Protein AF-A0A821SY04-F1 (afdb_monomer)

pLDDT: mean 95.06, std 3.64, range [73.69, 98.0]

Radius of gyration: 13.73 Å; Cα contacts (8 Å, |Δi|>4): 97; chains: 1; bounding box: 32×26×36 Å

Mean predicted aligned error: 2.67 Å

Nearest PDB structures (foldseek):
  3thc-assembly1_D  TM=8.894E-01  e=7.065E-05  Homo sapiens
  3wf0-assembly1_D  TM=8.906E-01  e=8.593E-05  Homo sapiens
  3wf2-assembly1_A  TM=8.821E-01  e=7.541E-05  Homo sapiens
  3wf4-assembly2_B  TM=8.815E-01  e=1.116E-04  Homo sapiens
  3wf4-assembly1_D  TM=8.828E-01  e=1.357E-04  Homo sapiens

Sequence (95 aa):
LRIGPYISGEWTYGGLPVWLNQIPNISFRSNNDAWKRLMRQFILNIIDYVTPYLAKNGGPIIVAQIENEYSGNDHAYVDWCGSLVNNELSSTEIP

Solvent-accessible surface area (backbone atoms only — not comparable to full-atom values): 5688 Å² total; per-residue (Å²): 86,78,73,20,69,44,56,49,79,96,39,74,73,21,64,45,68,76,71,58,77,75,44,85,92,54,38,78,100,40,77,25,70,68,34,49,55,51,49,49,53,52,52,53,54,50,49,64,72,46,47,70,37,26,40,93,61,75,30,86,42,66,43,58,36,74,53,57,88,83,82,73,90,50,61,68,29,56,51,47,56,54,46,47,44,64,72,75,41,51,88,68,75,56,87

InterPro domains:
  IPR001944 Glycoside hydrolase, family 35 [PR00742] (1-20)
  IPR001944 Glycoside hydrolase, family 35 [PR00742] (56-71)
  IPR001944 Glycoside hydrolase, family 35 [PTHR23421] (2-87)
  IPR017853 Glycoside hydrolase superfamily [SSF51445] (1-81)
  IPR019801 Glycoside hydrolase, family 35, conserved site [PS01182] (58-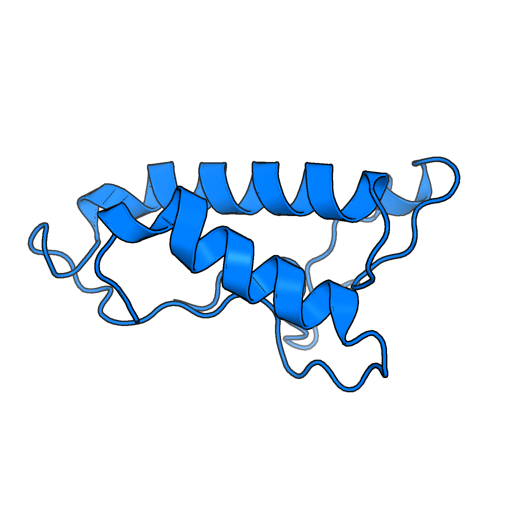70)
  IPR031330 Glycoside hydrolase 35, catalytic domain [PF01301] (1-89)

Structure (mmCIF, N/CA/C/O backbone):
data_AF-A0A821SY04-F1
#
_entry.id   AF-A0A821SY04-F1
#
loop_
_atom_site.group_PDB
_atom_site.id
_atom_site.type_symbol
_atom_site.label_atom_id
_atom_site.label_alt_id
_atom_site.label_comp_id
_atom_site.label_asym_id
_atom_site.label_entity_id
_atom_site.label_seq_id
_atom_site.pdbx_PDB_ins_code
_atom_site.Cartn_x
_atom_site.Cartn_y
_atom_site.Cartn_z
_atom_site.occupancy
_atom_site.B_iso_or_equiv
_atom_site.auth_seq_id
_atom_site.auth_comp_id
_atom_site.auth_asym_id
_atom_site.auth_atom_id
_atom_site.pdbx_PDB_model_num
ATOM 1 N N . LEU A 1 1 ? -0.578 -3.033 12.655 1.00 95.56 1 LEU A N 1
ATOM 2 C CA . LEU A 1 1 ? -0.556 -3.839 11.409 1.00 95.56 1 LEU A CA 1
ATOM 3 C C . LEU A 1 1 ? 0.596 -3.348 10.530 1.00 95.56 1 LEU A C 1
ATOM 5 O O . LEU A 1 1 ? 0.767 -2.146 10.435 1.00 95.56 1 LEU A O 1
ATOM 9 N N . ARG A 1 2 ?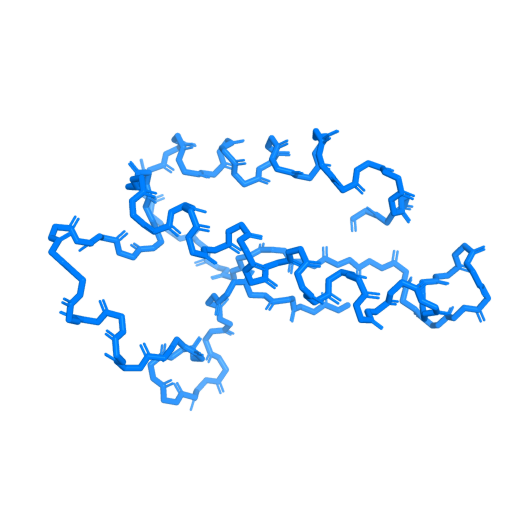 1.397 -4.216 9.902 1.00 96.38 2 ARG A N 1
ATOM 10 C CA . ARG A 1 2 ? 2.353 -3.797 8.855 1.00 96.38 2 ARG A CA 1
ATOM 11 C C . ARG A 1 2 ? 1.886 -4.397 7.536 1.00 96.38 2 ARG A C 1
ATOM 13 O O . ARG A 1 2 ? 1.920 -5.612 7.389 1.00 96.38 2 ARG A O 1
ATOM 20 N N . ILE A 1 3 ? 1.362 -3.559 6.644 1.00 94.94 3 ILE A N 1
ATOM 21 C CA . ILE A 1 3 ? 0.684 -4.003 5.417 1.00 94.94 3 ILE A CA 1
ATOM 22 C C . ILE A 1 3 ? 1.707 -4.372 4.337 1.00 94.94 3 ILE A C 1
ATOM 24 O O . ILE A 1 3 ? 1.486 -5.311 3.579 1.00 94.94 3 ILE A O 1
ATOM 28 N N . GLY A 1 4 ? 2.829 -3.652 4.271 1.00 93.75 4 GLY A N 1
ATOM 29 C CA . GLY A 1 4 ? 3.797 -3.764 3.181 1.00 93.75 4 GLY A CA 1
ATOM 30 C C . GLY A 1 4 ? 3.550 -2.714 2.084 1.00 93.75 4 GLY A C 1
ATOM 31 O O . GLY A 1 4 ? 3.181 -1.585 2.414 1.00 93.75 4 GLY A O 1
ATOM 32 N N . PRO A 1 5 ? 3.788 -3.019 0.791 1.00 93.31 5 PRO A N 1
ATOM 33 C CA . PRO A 1 5 ? 3.922 -4.361 0.208 1.00 93.31 5 PRO A CA 1
ATOM 34 C C . PRO A 1 5 ? 5.293 -5.013 0.424 1.00 93.31 5 PRO A C 1
ATOM 36 O O . PRO A 1 5 ? 5.383 -6.234 0.416 1.00 93.31 5 PRO A O 1
ATOM 39 N N . TYR A 1 6 ? 6.347 -4.226 0.651 1.00 97.00 6 TYR A N 1
ATOM 40 C CA . TYR A 1 6 ? 7.635 -4.745 1.112 1.00 97.00 6 TYR A CA 1
ATOM 41 C C . TYR A 1 6 ? 7.652 -4.775 2.640 1.00 97.00 6 TYR A C 1
ATOM 43 O O . TYR A 1 6 ? 7.349 -3.762 3.269 1.00 97.00 6 TYR A O 1
ATOM 51 N N . ILE A 1 7 ? 8.015 -5.915 3.227 1.00 97.00 7 ILE A N 1
ATOM 52 C CA . ILE A 1 7 ? 8.029 -6.110 4.687 1.00 97.00 7 ILE A CA 1
ATOM 53 C C . ILE A 1 7 ? 9.391 -6.541 5.236 1.00 97.00 7 ILE A C 1
ATOM 55 O O . ILE A 1 7 ? 9.532 -6.670 6.448 1.00 97.00 7 ILE A O 1
ATOM 59 N N . SER A 1 8 ? 10.382 -6.776 4.368 1.00 95.19 8 SER A N 1
ATOM 60 C CA . SER A 1 8 ? 11.598 -7.513 4.732 1.00 95.19 8 SER A CA 1
ATOM 61 C C . SER A 1 8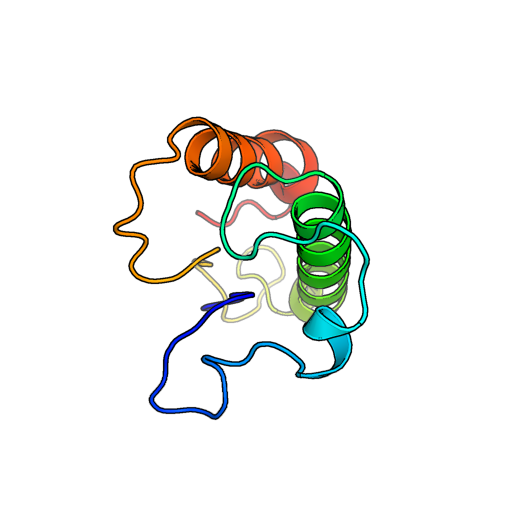 ? 11.238 -8.875 5.354 1.00 95.19 8 SER A C 1
ATOM 63 O O . SER A 1 8 ? 10.766 -9.764 4.641 1.00 95.19 8 SER A O 1
ATOM 65 N N . GLY A 1 9 ? 11.406 -9.015 6.674 1.00 92.31 9 GLY A N 1
ATOM 66 C CA . GLY A 1 9 ? 10.958 -10.150 7.478 1.00 92.31 9 GLY A CA 1
ATOM 67 C C . GLY A 1 9 ? 11.741 -11.432 7.234 1.00 92.31 9 GLY A C 1
ATOM 68 O O . GLY A 1 9 ? 11.193 -12.510 7.450 1.00 92.31 9 GLY A O 1
ATOM 69 N N . GLU A 1 10 ? 12.959 -11.315 6.685 1.00 95.88 10 GLU A N 1
ATOM 70 C CA . GLU A 1 10 ? 13.807 -12.449 6.290 1.00 95.88 10 GLU A CA 1
ATOM 71 C C . GLU A 1 10 ? 13.041 -13.455 5.409 1.00 95.88 10 GLU A C 1
ATOM 73 O O . GLU A 1 10 ? 13.332 -14.651 5.365 1.00 95.88 10 GLU A O 1
ATOM 78 N N . TRP A 1 11 ? 12.038 -12.945 4.689 1.00 96.56 11 TRP A N 1
ATOM 79 C CA . TRP A 1 11 ? 11.154 -13.715 3.839 1.00 96.56 11 TRP A CA 1
ATOM 80 C C . TRP A 1 11 ? 11.586 -13.590 2.386 1.00 96.56 11 TRP A C 1
ATOM 82 O O . TRP A 1 11 ? 12.175 -12.588 1.965 1.00 96.56 11 TRP A O 1
ATOM 92 N N . THR A 1 12 ? 11.263 -14.607 1.588 1.00 95.50 12 THR A N 1
ATOM 93 C CA . THR A 1 12 ? 11.586 -14.624 0.164 1.00 95.50 12 THR A CA 1
ATOM 94 C C . THR A 1 12 ? 11.127 -13.330 -0.502 1.00 95.50 12 THR A C 1
ATOM 96 O O . THR A 1 12 ? 9.956 -12.954 -0.442 1.00 95.50 12 THR A O 1
ATOM 99 N N . TYR A 1 13 ? 12.089 -12.643 -1.119 1.00 95.25 13 TYR A N 1
ATOM 100 C CA . TYR A 1 13 ? 11.878 -11.399 -1.852 1.00 95.25 13 TYR A CA 1
ATOM 101 C C . TYR A 1 13 ? 11.218 -10.270 -1.032 1.00 95.25 13 TYR A C 1
ATOM 103 O O . TYR A 1 13 ? 10.534 -9.407 -1.578 1.00 95.25 13 TYR A O 1
ATOM 111 N N . GLY A 1 14 ? 11.403 -10.277 0.295 1.00 96.38 14 GLY A N 1
ATOM 112 C CA . GLY A 1 14 ? 10.840 -9.271 1.199 1.00 96.38 14 GLY A CA 1
ATOM 113 C C . GLY A 1 14 ? 9.309 -9.251 1.228 1.00 96.38 14 GLY A C 1
ATOM 114 O O . GLY A 1 14 ? 8.723 -8.199 1.487 1.00 96.38 14 GLY A O 1
ATOM 115 N N . GLY A 1 15 ? 8.674 -10.381 0.892 1.00 96.56 15 GLY A N 1
ATOM 116 C CA . GLY A 1 15 ? 7.219 -10.523 0.764 1.00 96.56 15 GLY A CA 1
ATOM 117 C C . GLY A 1 15 ? 6.668 -10.222 -0.632 1.00 96.56 15 GLY A C 1
ATOM 118 O O . GLY A 1 15 ? 5.495 -10.485 -0.893 1.00 96.56 15 GLY A O 1
ATOM 119 N N . LEU A 1 16 ? 7.492 -9.710 -1.550 1.00 97.19 16 LEU A N 1
ATOM 120 C CA . LEU A 1 16 ? 7.033 -9.360 -2.888 1.00 97.19 16 LEU A CA 1
ATOM 121 C C . LEU A 1 16 ? 6.797 -10.615 -3.748 1.00 97.19 16 LEU A C 1
ATOM 123 O O . LEU A 1 16 ? 7.614 -11.538 -3.747 1.00 97.19 16 LEU A O 1
ATOM 127 N N . PRO A 1 17 ? 5.709 -10.674 -4.533 1.00 96.44 17 PRO A N 1
ATOM 128 C CA . PRO A 1 17 ? 5.502 -11.778 -5.460 1.00 96.44 17 PRO A CA 1
ATOM 129 C C . PRO A 1 17 ? 6.521 -11.784 -6.607 1.00 96.44 17 PRO A C 1
ATOM 131 O O . PRO A 1 17 ? 6.709 -10.783 -7.296 1.00 96.44 17 PRO A O 1
ATOM 134 N N . VAL A 1 18 ? 7.124 -12.943 -6.886 1.00 96.06 18 VAL A N 1
ATOM 135 C CA . VAL A 1 18 ? 8.167 -13.090 -7.925 1.00 96.06 18 VAL A CA 1
ATOM 136 C C . VAL A 1 18 ? 7.669 -12.720 -9.330 1.00 96.06 18 VAL A C 1
ATOM 138 O O . VAL A 1 18 ? 8.449 -12.205 -10.135 1.00 96.06 18 VAL A O 1
ATOM 141 N N . TRP A 1 19 ? 6.376 -12.921 -9.620 1.00 96.75 19 TRP A N 1
ATOM 142 C CA . TRP A 1 19 ? 5.769 -12.591 -10.918 1.00 96.75 19 TRP A CA 1
ATOM 143 C C . TRP A 1 19 ? 5.838 -11.100 -11.261 1.00 96.75 19 TRP A C 1
ATOM 145 O O . TRP A 1 19 ? 5.732 -10.746 -12.432 1.00 96.75 19 TRP A O 1
ATOM 155 N N . LEU A 1 20 ? 6.081 -10.223 -10.281 1.00 97.06 20 LEU A N 1
ATOM 156 C CA . LEU A 1 20 ? 6.272 -8.798 -10.531 1.00 97.06 20 LEU A CA 1
ATOM 157 C C . LEU A 1 20 ? 7.422 -8.525 -11.511 1.00 97.06 20 LEU A C 1
ATOM 159 O O . LEU A 1 20 ? 7.327 -7.583 -12.288 1.00 97.06 20 LEU A O 1
ATOM 163 N N . ASN A 1 21 ? 8.450 -9.380 -11.556 1.00 95.31 21 ASN A N 1
ATOM 164 C CA . ASN A 1 21 ? 9.564 -9.265 -12.510 1.00 95.31 21 ASN A CA 1
ATOM 165 C C . ASN A 1 21 ? 9.143 -9.415 -13.981 1.00 95.31 21 ASN A C 1
ATOM 167 O O . ASN A 1 21 ? 9.902 -9.057 -14.875 1.00 95.31 21 ASN A O 1
ATOM 171 N N . GLN A 1 22 ? 7.951 -9.952 -14.249 1.00 97.06 22 GLN A N 1
ATOM 172 C CA . GLN A 1 22 ? 7.427 -10.110 -15.608 1.00 97.06 22 GLN A CA 1
ATOM 173 C C . GLN A 1 22 ? 6.765 -8.830 -16.134 1.00 97.06 22 GLN A C 1
ATOM 175 O O . GLN A 1 22 ? 6.335 -8.788 -17.285 1.00 97.06 22 GLN A O 1
ATOM 180 N N . ILE A 1 23 ? 6.662 -7.785 -15.307 1.00 97.25 23 ILE A N 1
ATOM 181 C CA . ILE A 1 23 ? 6.027 -6.526 -15.688 1.00 97.25 23 ILE A CA 1
ATOM 182 C C . ILE A 1 23 ? 7.049 -5.623 -16.381 1.00 97.25 23 ILE A C 1
ATOM 184 O O . ILE A 1 23 ? 8.056 -5.263 -15.769 1.00 97.25 23 ILE A O 1
ATOM 188 N N . PRO A 1 24 ? 6.796 -5.209 -17.636 1.00 95.12 24 PRO A N 1
ATOM 189 C CA . PRO A 1 24 ? 7.715 -4.344 -18.361 1.00 95.12 24 PRO A CA 1
ATOM 190 C C . PRO A 1 24 ? 7.973 -3.031 -17.619 1.00 95.12 24 PRO A C 1
ATOM 192 O O . PRO A 1 24 ? 7.037 -2.388 -17.141 1.00 95.12 24 PRO A O 1
ATOM 195 N N . ASN A 1 25 ? 9.242 -2.617 -17.578 1.00 94.25 25 ASN A N 1
ATOM 196 C CA . ASN A 1 25 ? 9.694 -1.348 -16.997 1.00 94.25 25 ASN A CA 1
ATOM 197 C C . ASN A 1 25 ? 9.311 -1.146 -15.521 1.00 94.25 25 ASN A C 1
ATOM 199 O O . ASN A 1 25 ? 9.209 -0.004 -15.068 1.00 94.25 25 ASN A O 1
ATOM 203 N N . ILE A 1 26 ? 9.067 -2.221 -14.767 1.00 97.12 26 ILE A N 1
ATOM 204 C CA . ILE A 1 26 ? 8.777 -2.096 -13.342 1.00 97.12 26 ILE A CA 1
ATOM 205 C C . ILE A 1 26 ? 10.054 -1.774 -12.565 1.00 97.12 26 ILE A C 1
ATOM 207 O O . ILE A 1 26 ? 11.111 -2.359 -12.788 1.00 97.12 26 ILE A O 1
ATOM 211 N N . SER A 1 27 ? 9.932 -0.845 -11.626 1.00 96.88 27 SER A N 1
ATOM 212 C CA . SER A 1 27 ? 10.963 -0.562 -10.635 1.00 96.88 27 SER A CA 1
ATOM 213 C C . SER A 1 27 ? 10.306 -0.609 -9.263 1.00 96.88 27 SER A C 1
ATOM 215 O O . SER A 1 27 ? 9.406 0.180 -8.967 1.00 96.88 27 SER A O 1
ATOM 217 N N . PHE A 1 28 ? 10.693 -1.583 -8.442 1.00 96.38 28 PHE A N 1
ATOM 218 C CA . PHE A 1 28 ? 10.079 -1.794 -7.131 1.00 96.38 28 PHE A CA 1
ATOM 219 C C . PHE A 1 28 ? 10.459 -0.682 -6.162 1.00 96.38 28 PHE A C 1
ATOM 221 O O . PHE A 1 28 ? 11.532 -0.096 -6.278 1.00 96.38 28 PHE A O 1
ATOM 228 N N . ARG A 1 29 ? 9.583 -0.428 -5.183 1.00 96.38 29 ARG A N 1
ATOM 229 C CA . ARG A 1 29 ? 9.824 0.532 -4.092 1.00 96.38 29 ARG A CA 1
ATOM 230 C C . ARG A 1 29 ? 10.318 1.893 -4.618 1.00 96.38 29 ARG A C 1
ATOM 232 O O . ARG A 1 29 ? 11.290 2.457 -4.119 1.00 96.38 29 ARG A O 1
ATOM 239 N N . SER A 1 30 ? 9.694 2.372 -5.693 1.00 97.56 30 SER A N 1
ATOM 240 C CA . SER A 1 30 ? 10.086 3.600 -6.390 1.00 97.56 30 SER A CA 1
ATOM 241 C C . SER A 1 30 ? 8.874 4.298 -7.002 1.00 97.56 30 SER A C 1
ATOM 243 O O . SER A 1 30 ? 7.786 3.719 -7.088 1.00 97.56 30 SER A O 1
ATOM 245 N N . ASN A 1 31 ? 9.055 5.532 -7.464 1.00 97.69 31 ASN A N 1
ATOM 246 C CA . ASN A 1 31 ? 8.048 6.339 -8.137 1.00 97.69 31 ASN A CA 1
ATOM 247 C C . ASN A 1 31 ? 7.862 5.879 -9.592 1.00 97.69 31 ASN A C 1
ATOM 249 O O . ASN A 1 31 ? 8.056 6.616 -10.555 1.00 97.69 31 ASN A O 1
ATOM 253 N N . ASN A 1 32 ? 7.486 4.616 -9.745 1.00 97.75 32 ASN A N 1
ATOM 254 C CA . ASN A 1 32 ? 7.220 3.956 -11.009 1.00 97.75 32 ASN A CA 1
ATOM 255 C C . ASN A 1 32 ? 5.721 3.665 -11.119 1.00 97.75 32 ASN A C 1
ATOM 257 O O . ASN A 1 32 ? 5.126 3.097 -10.206 1.00 97.75 32 ASN A O 1
ATOM 261 N N . ASP A 1 33 ? 5.089 4.035 -12.231 1.00 97.56 33 ASP A N 1
ATOM 262 C CA . ASP A 1 33 ? 3.628 3.935 -12.352 1.00 97.56 33 ASP A CA 1
ATOM 263 C C . ASP A 1 33 ? 3.116 2.490 -12.321 1.00 97.56 33 ASP A C 1
ATOM 265 O O . ASP A 1 33 ? 2.074 2.217 -11.718 1.00 97.56 33 ASP A O 1
ATOM 269 N N . ALA A 1 34 ? 3.859 1.544 -12.907 1.00 97.25 34 ALA A N 1
ATOM 270 C CA . ALA A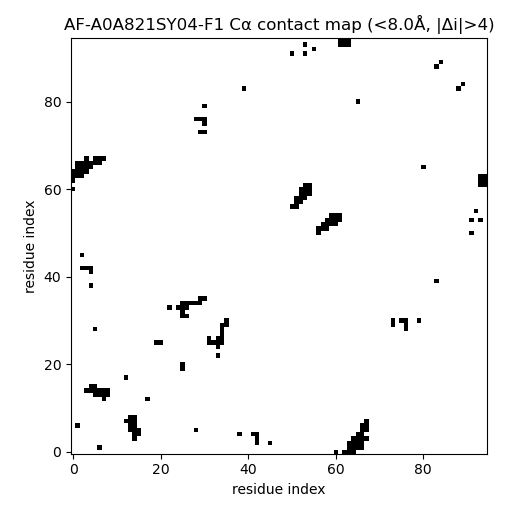 1 34 ? 3.495 0.132 -12.854 1.00 97.25 34 ALA A CA 1
ATOM 271 C C . ALA A 1 34 ? 3.531 -0.395 -11.411 1.00 97.25 34 ALA A C 1
ATOM 273 O O . ALA A 1 34 ? 2.588 -1.062 -10.982 1.00 97.25 34 ALA A O 1
ATOM 274 N N . TRP A 1 35 ? 4.568 -0.035 -10.650 1.00 97.69 35 TRP A N 1
ATOM 275 C CA . TRP A 1 35 ? 4.684 -0.352 -9.228 1.00 97.69 35 TRP A CA 1
ATOM 276 C C . TRP A 1 35 ? 3.564 0.279 -8.395 1.00 97.69 35 TRP A C 1
ATOM 278 O O . TRP A 1 35 ? 2.827 -0.441 -7.719 1.00 97.69 35 TRP A O 1
ATOM 288 N N . LYS A 1 36 ? 3.384 1.604 -8.488 1.00 97.50 36 LYS A N 1
ATOM 289 C CA . LYS A 1 36 ? 2.377 2.360 -7.725 1.00 97.50 36 LYS A CA 1
ATOM 290 C C . LYS A 1 36 ? 0.971 1.807 -7.935 1.00 97.50 36 LYS A C 1
ATOM 292 O O . LYS A 1 36 ? 0.227 1.630 -6.973 1.00 97.50 36 LYS A O 1
ATOM 297 N N . ARG A 1 37 ? 0.614 1.466 -9.178 1.00 97.31 37 ARG A N 1
ATOM 298 C CA . ARG A 1 37 ? -0.695 0.884 -9.509 1.00 97.31 37 ARG A CA 1
ATOM 299 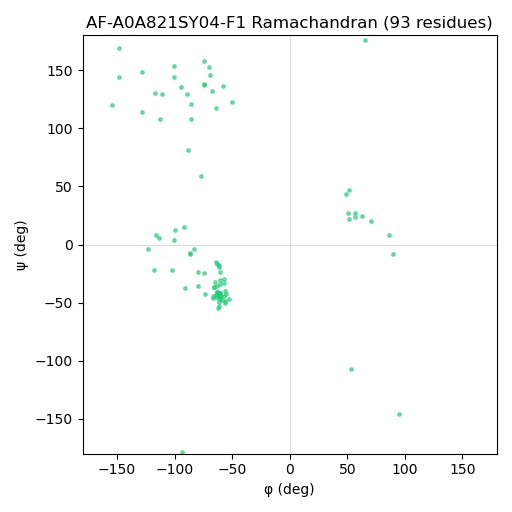C C . ARG A 1 37 ? -0.940 -0.444 -8.788 1.00 97.31 37 ARG A C 1
ATOM 301 O O . ARG A 1 37 ? -2.025 -0.653 -8.250 1.00 97.31 37 ARG A O 1
ATOM 308 N N . LEU A 1 38 ? 0.047 -1.339 -8.776 1.00 97.38 38 LEU A N 1
ATOM 309 C CA . LEU A 1 38 ? -0.076 -2.660 -8.147 1.00 97.38 38 LEU A CA 1
ATOM 310 C C . LEU A 1 38 ? -0.052 -2.567 -6.625 1.00 97.38 38 LEU A C 1
ATOM 312 O O . LEU A 1 38 ? -0.866 -3.204 -5.961 1.00 97.38 38 LEU A O 1
ATOM 316 N N . MET A 1 39 ? 0.841 -1.740 -6.083 1.00 96.56 39 MET A N 1
ATOM 317 C CA . MET A 1 39 ? 0.916 -1.455 -4.654 1.00 96.56 39 MET A CA 1
ATOM 318 C C . MET A 1 39 ? -0.400 -0.871 -4.137 1.00 96.56 39 MET A C 1
ATOM 320 O O . MET A 1 39 ? -0.933 -1.374 -3.152 1.00 96.56 39 MET A O 1
ATOM 324 N N . ARG A 1 40 ? -0.965 0.126 -4.831 1.00 97.06 40 ARG A N 1
ATOM 325 C CA . ARG A 1 40 ? -2.277 0.699 -4.503 1.00 97.06 40 ARG A CA 1
ATOM 326 C C . ARG A 1 40 ? -3.358 -0.377 -4.474 1.00 97.06 40 ARG A C 1
ATOM 328 O O . ARG A 1 40 ? -4.086 -0.470 -3.494 1.00 97.06 40 ARG A O 1
ATOM 335 N N . GLN A 1 41 ? -3.444 -1.209 -5.515 1.00 97.25 41 GLN A N 1
ATOM 336 C CA . GLN A 1 41 ? -4.442 -2.280 -5.569 1.00 97.25 41 GLN A CA 1
ATOM 337 C C . GLN A 1 41 ? -4.298 -3.260 -4.399 1.00 97.25 41 GLN A C 1
ATOM 339 O O . GLN A 1 41 ? -5.294 -3.633 -3.784 1.00 97.25 41 GLN A O 1
ATOM 344 N N . PHE A 1 42 ? -3.068 -3.667 -4.082 1.00 97.19 42 PHE A N 1
ATOM 345 C CA . PHE A 1 42 ? -2.796 -4.559 -2.961 1.00 97.19 42 PHE A CA 1
ATOM 346 C C . PHE A 1 42 ? -3.216 -3.933 -1.626 1.00 97.19 42 PHE A C 1
ATOM 348 O O . PHE A 1 42 ? -3.946 -4.563 -0.865 1.00 97.19 42 PHE A O 1
ATOM 355 N N . ILE A 1 43 ? -2.815 -2.686 -1.367 1.00 96.19 43 ILE A N 1
ATOM 356 C CA . ILE A 1 43 ? -3.136 -1.985 -0.118 1.00 96.19 43 ILE A CA 1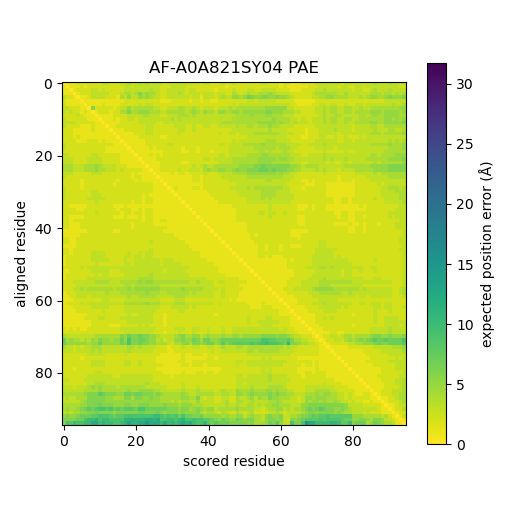
ATOM 357 C C . ILE A 1 43 ? -4.647 -1.831 0.044 1.00 96.19 43 ILE A C 1
ATOM 359 O O . ILE A 1 43 ? -5.164 -2.162 1.106 1.00 96.19 43 ILE A O 1
ATOM 363 N N . LEU A 1 44 ? -5.364 -1.401 -0.998 1.00 95.56 44 LEU A N 1
ATOM 364 C CA . LEU A 1 44 ? -6.821 -1.254 -0.935 1.00 95.56 44 LEU A CA 1
ATOM 365 C C . LEU A 1 44 ? -7.518 -2.586 -0.636 1.00 95.56 44 LEU A C 1
ATOM 367 O O . LEU A 1 44 ? -8.411 -2.622 0.204 1.00 95.56 44 LEU A O 1
ATOM 371 N N . ASN A 1 45 ? -7.069 -3.687 -1.248 1.00 96.75 45 ASN A N 1
ATOM 372 C CA . ASN A 1 45 ? -7.623 -5.014 -0.970 1.00 96.75 45 ASN A CA 1
ATOM 373 C C . ASN A 1 45 ? -7.390 -5.444 0.488 1.00 96.75 45 ASN A C 1
ATOM 375 O O . ASN A 1 45 ? -8.278 -6.022 1.111 1.00 96.75 45 ASN A O 1
ATOM 379 N N . ILE A 1 46 ? -6.205 -5.167 1.047 1.00 95.94 46 ILE A N 1
ATOM 380 C CA . ILE A 1 46 ? -5.926 -5.465 2.457 1.00 95.94 46 ILE A CA 1
ATOM 381 C C . ILE A 1 46 ? -6.787 -4.593 3.367 1.00 95.94 46 ILE A C 1
ATOM 383 O O . ILE A 1 46 ? -7.354 -5.118 4.318 1.00 95.94 46 ILE A O 1
ATOM 387 N N . ILE A 1 47 ? -6.914 -3.294 3.084 1.00 95.00 47 ILE A N 1
ATOM 388 C CA . ILE A 1 47 ? -7.728 -2.375 3.888 1.00 95.00 47 ILE A CA 1
ATOM 389 C C . ILE A 1 47 ? -9.196 -2.792 3.895 1.00 95.00 47 ILE A C 1
ATOM 391 O O . ILE A 1 47 ? -9.793 -2.834 4.970 1.00 95.00 47 ILE A O 1
ATOM 395 N N . ASP A 1 48 ? -9.759 -3.161 2.747 1.00 95.44 48 ASP A N 1
ATOM 396 C CA . ASP A 1 48 ? -11.124 -3.684 2.667 1.00 95.44 48 ASP A CA 1
ATOM 397 C C . ASP A 1 48 ? -11.293 -4.914 3.576 1.00 95.44 48 ASP A C 1
ATOM 399 O O . ASP A 1 48 ? -12.153 -4.938 4.457 1.00 95.44 48 ASP A O 1
ATOM 403 N N . TYR A 1 49 ? -10.364 -5.872 3.480 1.00 96.88 49 TYR A N 1
ATOM 404 C CA . TYR A 1 49 ? -10.369 -7.069 4.321 1.00 96.88 49 TYR A CA 1
ATOM 405 C C . TYR A 1 49 ? -10.223 -6.762 5.820 1.00 96.88 49 TYR A C 1
ATOM 407 O O . TYR A 1 49 ? -10.884 -7.389 6.652 1.00 96.88 49 TYR A O 1
ATOM 415 N N . VAL A 1 50 ? -9.355 -5.813 6.193 1.00 96.31 50 VAL A N 1
ATOM 416 C CA . VAL A 1 50 ? -9.085 -5.507 7.605 1.00 96.31 50 VAL A CA 1
ATOM 417 C C . VAL A 1 50 ? -10.050 -4.491 8.214 1.00 96.31 50 VAL A C 1
ATOM 419 O O . VAL A 1 50 ? -10.008 -4.288 9.427 1.00 96.31 50 VAL A O 1
ATOM 422 N N . THR A 1 51 ? -10.932 -3.875 7.420 1.00 95.88 51 THR A N 1
ATOM 423 C CA . THR A 1 51 ? -11.845 -2.814 7.876 1.00 95.88 51 THR A CA 1
ATOM 424 C C . THR A 1 51 ? -12.661 -3.219 9.111 1.00 95.88 51 THR A C 1
ATOM 426 O O . THR A 1 51 ? -12.666 -2.450 10.074 1.00 95.88 51 THR A O 1
ATOM 429 N N . PRO A 1 52 ? -13.282 -4.414 9.192 1.00 97.19 52 PRO A N 1
ATOM 430 C CA . PRO A 1 52 ? -14.013 -4.831 10.394 1.00 97.19 52 PRO A CA 1
ATOM 431 C C . PRO A 1 52 ? -13.153 -4.930 11.666 1.00 97.19 52 PRO A C 1
ATOM 433 O O . PRO A 1 52 ? -13.687 -4.909 12.769 1.00 97.19 52 PRO A O 1
ATOM 436 N N . TYR A 1 53 ? -11.827 -5.024 11.530 1.00 97.50 53 TYR A N 1
ATOM 437 C CA . TYR A 1 53 ? -10.880 -5.204 12.635 1.00 97.50 53 TYR A CA 1
ATOM 438 C C . TYR A 1 53 ? -10.176 -3.903 13.055 1.00 97.50 53 TYR A C 1
ATOM 440 O O . TYR A 1 53 ? -9.305 -3.930 13.930 1.00 97.50 53 TYR A O 1
ATOM 448 N N . LEU A 1 54 ? -10.537 -2.762 12.462 1.00 97.06 54 LEU A N 1
ATOM 449 C CA . LEU A 1 54 ? -10.043 -1.450 12.885 1.00 97.06 54 LEU A CA 1
ATOM 450 C C . LEU A 1 54 ? -10.614 -1.065 14.254 1.00 97.06 54 LEU A C 1
ATOM 452 O O . LEU A 1 54 ? -11.771 -1.361 14.551 1.00 97.06 54 LEU A O 1
ATOM 456 N N . ALA A 1 55 ? -9.833 -0.355 15.070 1.00 96.06 55 ALA A N 1
ATOM 457 C CA . ALA A 1 55 ? -10.235 0.056 16.417 1.00 96.06 55 ALA A CA 1
ATOM 458 C C . ALA A 1 55 ? -11.533 0.870 16.442 1.00 96.06 55 ALA A C 1
ATOM 460 O O . ALA A 1 55 ? -12.404 0.612 17.271 1.00 96.06 55 ALA A O 1
ATOM 461 N N . LYS A 1 56 ? -11.724 1.771 15.472 1.00 94.00 56 LYS A N 1
ATOM 462 C CA . LYS A 1 56 ? -12.977 2.526 15.317 1.00 94.00 56 LYS A CA 1
ATOM 463 C C . LYS A 1 56 ? -14.213 1.647 15.069 1.00 94.00 56 LYS A C 1
ATOM 465 O O . LYS A 1 56 ? -15.328 2.058 15.363 1.00 94.00 56 LYS A O 1
ATOM 470 N N . ASN A 1 57 ? -14.008 0.435 14.553 1.00 96.25 57 ASN A N 1
ATOM 471 C CA . ASN A 1 57 ? -15.045 -0.558 14.284 1.00 96.25 57 ASN A CA 1
ATOM 472 C C . ASN A 1 57 ? -15.112 -1.628 15.396 1.00 96.25 57 ASN A C 1
ATOM 474 O O . ASN A 1 57 ? -15.764 -2.654 15.224 1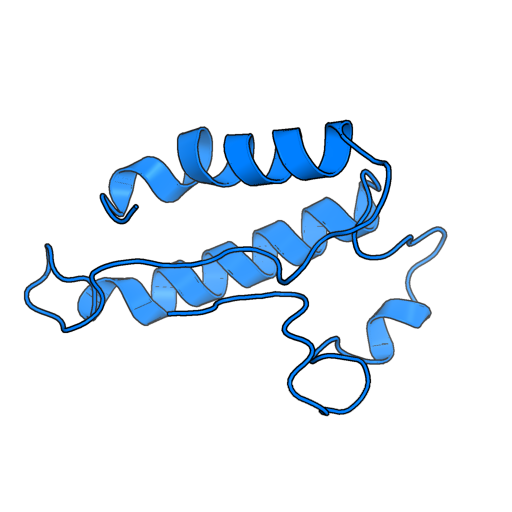.00 96.25 57 ASN A O 1
ATOM 478 N N . GLY A 1 58 ? -14.442 -1.404 16.535 1.00 96.94 58 GLY A N 1
ATOM 479 C CA . GLY A 1 58 ? -14.411 -2.318 17.681 1.00 96.94 58 GLY A CA 1
ATOM 480 C C . GLY A 1 58 ? -13.339 -3.411 17.610 1.00 96.94 58 GLY A C 1
ATOM 481 O O . GLY A 1 58 ? -13.340 -4.313 18.446 1.00 96.94 58 GLY A O 1
ATOM 482 N N . GLY A 1 59 ? -12.434 -3.359 16.628 1.00 97.12 59 GLY A N 1
ATOM 483 C CA . GLY A 1 59 ? -11.358 -4.336 16.463 1.00 97.12 59 GLY A CA 1
ATOM 484 C C . GLY A 1 59 ? -10.023 -3.948 17.126 1.00 97.12 59 GLY A C 1
ATOM 485 O O . GLY A 1 59 ? -9.912 -2.910 17.773 1.00 97.12 59 GLY A O 1
ATOM 486 N N . PRO A 1 60 ? -8.975 -4.781 16.988 1.00 97.50 60 PRO A N 1
ATOM 487 C CA . PRO A 1 60 ? -7.693 -4.570 17.668 1.00 97.50 60 PRO A CA 1
ATOM 488 C C . PRO A 1 60 ? -6.694 -3.666 16.919 1.00 97.50 60 PRO A C 1
ATOM 490 O O . PRO A 1 60 ? -5.629 -3.358 17.456 1.00 97.50 60 PRO A O 1
ATOM 493 N N . ILE A 1 61 ? -6.956 -3.275 15.667 1.00 97.50 61 ILE A N 1
ATOM 494 C CA . ILE A 1 61 ? -5.975 -2.551 14.842 1.00 97.50 61 ILE A CA 1
ATOM 495 C C . ILE A 1 61 ? -6.051 -1.047 15.128 1.00 97.50 61 ILE A C 1
ATOM 497 O O . ILE A 1 61 ? -6.989 -0.380 14.696 1.00 97.50 61 ILE A O 1
ATOM 501 N N . ILE A 1 62 ? -5.035 -0.522 15.817 1.00 95.69 62 ILE A N 1
ATOM 502 C CA . ILE A 1 62 ? -4.933 0.901 16.196 1.00 95.69 62 ILE A CA 1
ATOM 503 C C . ILE A 1 62 ? -3.981 1.731 15.323 1.00 95.69 62 ILE A C 1
ATOM 505 O O . ILE A 1 62 ? -4.106 2.943 15.309 1.00 95.69 62 ILE A O 1
ATOM 509 N N . VAL A 1 63 ? -3.027 1.096 14.631 1.00 95.94 63 VAL A N 1
ATOM 510 C CA . VAL A 1 63 ? -2.014 1.736 13.764 1.00 95.94 63 VAL A CA 1
ATOM 511 C C . VAL A 1 63 ? -1.679 0.788 12.617 1.00 95.94 63 VAL A C 1
ATOM 513 O O . VAL A 1 63 ? -1.599 -0.440 12.823 1.00 95.94 63 VAL A O 1
ATOM 516 N N . ALA A 1 64 ? -1.435 1.339 11.428 1.00 95.44 64 ALA A N 1
ATOM 517 C CA . ALA A 1 64 ? -0.945 0.584 10.283 1.00 95.44 64 ALA A CA 1
ATOM 518 C C . ALA A 1 64 ? 0.302 1.214 9.647 1.00 95.44 64 ALA A C 1
ATOM 520 O O . ALA A 1 64 ? 0.484 2.419 9.645 1.00 95.44 64 ALA A O 1
ATOM 521 N N . GLN A 1 65 ? 1.172 0.377 9.085 1.00 95.31 65 GLN A N 1
ATOM 522 C CA . GLN A 1 65 ? 2.369 0.821 8.373 1.00 95.31 65 GLN A CA 1
ATOM 523 C C . GLN A 1 65 ? 2.291 0.406 6.903 1.00 95.31 65 GLN A C 1
ATOM 525 O O . GLN A 1 65 ? 2.047 -0.769 6.602 1.00 95.31 65 GLN A O 1
ATOM 530 N N . ILE A 1 66 ? 2.543 1.365 6.012 1.00 94.81 66 ILE A N 1
ATOM 531 C CA . ILE A 1 66 ? 2.845 1.153 4.593 1.00 94.81 66 ILE A CA 1
ATOM 532 C C . ILE A 1 66 ? 4.360 1.269 4.419 1.00 94.81 66 ILE A C 1
ATOM 534 O O . ILE A 1 66 ? 4.987 2.099 5.075 1.00 94.81 66 ILE A O 1
ATOM 538 N N . GLU A 1 67 ? 4.935 0.462 3.522 1.00 95.50 67 GLU A N 1
ATOM 539 C CA . GLU A 1 67 ? 6.391 0.331 3.363 1.00 95.50 67 GLU A CA 1
ATOM 540 C C . GLU A 1 67 ? 7.069 -0.296 4.605 1.00 95.50 67 GLU A C 1
ATOM 542 O O . GLU A 1 67 ? 6.431 -0.616 5.612 1.00 95.50 67 GLU A O 1
ATOM 547 N N . ASN A 1 68 ? 8.376 -0.527 4.525 1.00 97.56 68 ASN A N 1
ATOM 548 C CA . ASN A 1 68 ? 9.229 -0.949 5.622 1.00 97.56 68 ASN A CA 1
ATOM 549 C C . ASN A 1 68 ? 10.684 -0.519 5.381 1.00 97.56 68 ASN A C 1
ATOM 551 O O . ASN A 1 68 ? 11.328 -1.004 4.449 1.00 97.56 68 ASN A O 1
ATOM 555 N N . GLU A 1 69 ? 11.226 0.295 6.293 1.00 95.56 69 GLU A N 1
ATOM 556 C CA . GLU A 1 69 ? 12.649 0.681 6.321 1.00 95.56 69 GLU A CA 1
ATOM 557 C C . GLU A 1 69 ? 13.144 1.206 4.965 1.00 95.56 69 GLU A C 1
ATOM 559 O O . GLU A 1 69 ? 14.174 0.782 4.436 1.00 95.56 69 GLU A O 1
ATOM 564 N N . TYR A 1 70 ? 12.369 2.107 4.356 1.00 96.19 70 TYR A N 1
ATOM 565 C CA . TYR A 1 70 ? 12.776 2.738 3.111 1.00 96.19 70 TYR A CA 1
ATOM 566 C C . TYR A 1 70 ? 14.034 3.584 3.326 1.00 96.19 70 TYR A C 1
ATOM 568 O O . TYR A 1 70 ? 14.018 4.559 4.073 1.00 96.19 70 TYR A O 1
ATOM 576 N N . SER A 1 71 ? 15.118 3.213 2.649 1.00 93.31 71 SER A N 1
ATOM 577 C CA . SER A 1 71 ? 16.399 3.931 2.653 1.00 93.31 71 SER A CA 1
ATOM 578 C C . SER A 1 71 ? 16.770 4.491 1.275 1.00 93.31 71 SER A C 1
ATOM 580 O O . SER A 1 71 ? 17.884 4.973 1.076 1.00 93.31 71 SER A O 1
ATOM 582 N N . GLY A 1 72 ? 15.848 4.412 0.309 1.00 90.56 72 GLY A N 1
ATOM 583 C CA . GLY A 1 72 ? 16.041 4.958 -1.031 1.00 90.56 72 GLY A CA 1
ATOM 584 C C . GLY A 1 72 ? 15.929 6.484 -1.062 1.00 90.56 72 GLY A C 1
ATOM 585 O O . GLY A 1 72 ? 15.300 7.097 -0.205 1.00 90.56 72 GLY A O 1
ATOM 586 N N . ASN A 1 73 ? 16.514 7.097 -2.093 1.00 92.94 73 ASN A N 1
ATOM 587 C CA . ASN A 1 73 ? 16.500 8.552 -2.294 1.00 92.94 73 ASN A CA 1
ATOM 588 C C . ASN A 1 73 ? 15.316 9.042 -3.158 1.00 92.94 73 ASN A C 1
ATOM 590 O O . ASN A 1 73 ? 15.336 10.151 -3.688 1.00 92.94 73 ASN A O 1
ATOM 594 N N . ASP A 1 74 ? 14.300 8.203 -3.367 1.00 97.06 74 ASP A N 1
ATOM 595 C CA . ASP A 1 74 ? 13.118 8.557 -4.154 1.00 97.06 74 ASP A CA 1
ATOM 596 C C . ASP A 1 74 ? 12.056 9.206 -3.257 1.00 97.06 74 ASP A C 1
ATOM 598 O O . ASP A 1 74 ? 11.116 8.565 -2.785 1.00 97.06 74 ASP A O 1
ATOM 602 N N . HIS A 1 75 ? 12.224 10.500 -2.987 1.00 96.56 75 HIS A N 1
ATOM 603 C CA . HIS A 1 75 ? 11.276 11.260 -2.168 1.00 96.56 75 HIS A CA 1
ATOM 604 C C . HIS A 1 75 ? 9.869 11.286 -2.772 1.00 96.56 75 HIS A C 1
ATOM 606 O O . HIS A 1 75 ? 8.892 11.206 -2.036 1.00 96.56 75 HIS A O 1
ATOM 612 N N . ALA A 1 76 ? 9.755 11.294 -4.104 1.00 98.00 76 ALA A N 1
ATOM 613 C CA . ALA A 1 76 ? 8.460 11.288 -4.775 1.00 98.00 76 ALA A CA 1
ATOM 614 C C . ALA A 1 76 ? 7.676 9.993 -4.508 1.00 98.00 76 ALA A C 1
ATOM 616 O O . ALA A 1 76 ? 6.449 10.018 -4.424 1.00 98.00 76 ALA A O 1
ATOM 617 N N . TYR A 1 77 ? 8.365 8.861 -4.340 1.00 97.75 77 TYR A N 1
ATOM 618 C CA . TYR A 1 77 ? 7.736 7.615 -3.908 1.00 97.75 77 TYR A CA 1
ATOM 619 C C . TYR A 1 77 ? 7.206 7.704 -2.473 1.00 97.75 77 TYR A C 1
ATOM 621 O O . TYR A 1 77 ? 6.070 7.304 -2.216 1.00 97.75 77 TYR A O 1
ATOM 629 N N . VAL A 1 78 ? 8.003 8.247 -1.549 1.00 96.38 78 VAL A N 1
ATOM 630 C CA . VAL A 1 78 ? 7.609 8.408 -0.139 1.00 96.38 78 VAL A CA 1
ATOM 631 C C . VAL A 1 78 ? 6.425 9.370 -0.012 1.00 96.38 78 VAL A C 1
ATOM 633 O O . VAL A 1 78 ? 5.439 9.044 0.652 1.00 96.38 78 VAL A O 1
ATOM 636 N N . ASP A 1 79 ? 6.471 10.502 -0.713 1.00 97.00 79 ASP A N 1
ATOM 637 C CA . ASP A 1 79 ? 5.379 11.476 -0.765 1.00 97.00 79 ASP A CA 1
ATOM 638 C C . ASP A 1 79 ? 4.109 10.851 -1.348 1.00 97.00 79 ASP A C 1
ATOM 640 O O . ASP A 1 79 ? 3.009 11.045 -0.827 1.00 97.00 79 ASP A O 1
ATOM 644 N N . TRP A 1 80 ? 4.249 10.038 -2.400 1.00 97.25 80 TRP A N 1
ATOM 645 C CA . TRP A 1 80 ? 3.122 9.312 -2.971 1.00 97.25 80 TRP A CA 1
ATOM 646 C C . TRP A 1 80 ? 2.512 8.315 -1.973 1.00 97.25 80 TRP A C 1
ATOM 648 O O . TRP A 1 80 ? 1.286 8.282 -1.846 1.00 97.25 80 TRP A O 1
ATOM 658 N N . CYS A 1 81 ? 3.322 7.564 -1.218 1.00 95.88 81 CYS A N 1
ATOM 659 C CA . CYS A 1 81 ? 2.830 6.687 -0.148 1.00 95.88 81 CYS A CA 1
ATOM 660 C C . CYS A 1 81 ? 2.022 7.471 0.898 1.00 95.88 81 CYS A C 1
ATOM 662 O O . CYS A 1 81 ? 0.934 7.037 1.275 1.00 95.88 81 CYS A O 1
ATOM 664 N N . GLY A 1 82 ? 2.504 8.645 1.319 1.00 94.69 82 GLY A N 1
ATOM 665 C CA . GLY A 1 82 ? 1.759 9.530 2.220 1.00 94.69 82 GLY A CA 1
ATOM 666 C C . GLY A 1 82 ? 0.456 10.046 1.597 1.00 94.69 82 GLY A C 1
ATOM 667 O O . GLY A 1 82 ? -0.590 10.062 2.246 1.00 94.69 82 GLY A O 1
ATOM 668 N N . SER A 1 83 ? 0.481 10.402 0.310 1.00 95.00 83 SER A N 1
ATOM 669 C CA . SER A 1 83 ? -0.715 10.841 -0.418 1.00 95.00 83 SER A CA 1
ATOM 670 C C . SER A 1 83 ? -1.777 9.743 -0.524 1.00 95.0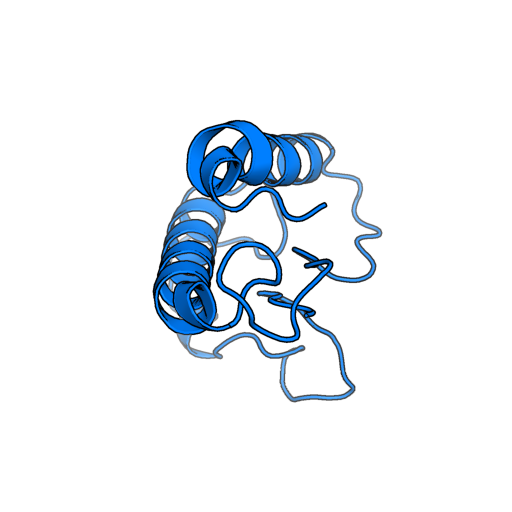0 83 SER A C 1
ATOM 672 O O . SER A 1 83 ? -2.963 10.039 -0.417 1.00 95.00 83 SER A O 1
ATOM 674 N N . LEU A 1 84 ? -1.370 8.476 -0.673 1.00 93.25 84 LEU A N 1
ATOM 675 C CA . LEU A 1 84 ? -2.284 7.336 -0.713 1.00 93.25 84 LEU A CA 1
ATOM 676 C C . LEU A 1 84 ? -3.066 7.218 0.603 1.00 93.25 84 LEU A C 1
ATOM 678 O O . LEU A 1 84 ? -4.280 7.025 0.576 1.00 93.25 84 LEU A O 1
ATOM 682 N N . VAL A 1 85 ? -2.387 7.400 1.742 1.00 91.25 85 VAL A N 1
ATOM 683 C CA . VAL A 1 85 ? -3.029 7.404 3.065 1.00 91.25 85 VAL A CA 1
ATOM 684 C C . VAL A 1 85 ? -4.043 8.540 3.163 1.00 91.25 85 VAL A C 1
ATOM 686 O O . VAL A 1 85 ? -5.215 8.298 3.445 1.00 91.25 85 VAL A O 1
ATOM 689 N N . ASN A 1 86 ? -3.617 9.768 2.865 1.00 90.50 86 ASN A N 1
ATOM 690 C CA . ASN A 1 86 ? -4.454 10.957 3.029 1.00 90.50 86 ASN A CA 1
ATOM 691 C C . ASN A 1 86 ? -5.666 10.978 2.088 1.00 90.50 86 ASN A C 1
ATOM 693 O O . ASN A 1 86 ? -6.743 11.431 2.473 1.00 90.50 86 ASN A O 1
ATOM 697 N N . ASN A 1 87 ? -5.503 10.495 0.857 1.00 91.38 87 ASN A N 1
ATOM 698 C CA . ASN A 1 87 ? -6.531 10.625 -0.170 1.00 91.38 87 ASN A CA 1
ATOM 699 C C . ASN A 1 87 ? -7.498 9.444 -0.187 1.00 91.38 87 ASN A C 1
ATOM 701 O O . ASN A 1 87 ? -8.683 9.634 -0.445 1.00 91.38 87 ASN A O 1
ATOM 705 N N . GLU A 1 88 ? -7.006 8.229 0.057 1.00 90.62 88 GLU A N 1
ATOM 706 C CA . GLU A 1 88 ? -7.784 7.011 -0.194 1.00 90.62 88 GLU A CA 1
ATOM 707 C C . GLU A 1 88 ? -8.056 6.193 1.063 1.00 90.62 88 GLU A C 1
ATOM 709 O O . GLU A 1 88 ? -9.002 5.409 1.084 1.00 90.62 88 GLU A O 1
ATOM 714 N N . LEU A 1 89 ? -7.250 6.377 2.111 1.00 89.06 89 LEU A N 1
ATOM 715 C CA . LEU A 1 89 ? -7.377 5.637 3.365 1.00 89.06 89 LEU A CA 1
ATOM 716 C C . LEU A 1 89 ? -7.791 6.532 4.534 1.00 89.06 89 LEU A C 1
ATOM 718 O O . LEU A 1 89 ? -7.879 6.044 5.657 1.00 89.06 89 LEU A O 1
ATOM 722 N N . SER A 1 90 ? -8.093 7.810 4.304 1.00 87.69 90 SER A N 1
ATOM 723 C CA . SER A 1 90 ? -8.489 8.753 5.361 1.00 87.69 90 SER A CA 1
ATOM 724 C C . SER A 1 90 ? -9.707 8.280 6.148 1.00 87.69 90 SER A C 1
ATOM 726 O O . SER A 1 90 ? -9.771 8.465 7.361 1.00 87.69 90 SER A O 1
ATOM 728 N N . SER A 1 91 ? -10.631 7.571 5.495 1.00 86.06 91 SER A N 1
ATOM 729 C CA . SER A 1 91 ? -11.792 6.980 6.153 1.00 86.06 91 SER A CA 1
ATOM 730 C C . SER A 1 91 ? -11.432 5.904 7.171 1.00 86.06 91 SER A C 1
ATOM 732 O O . SER A 1 91 ? -12.305 5.515 7.931 1.00 86.06 91 SER A O 1
ATOM 734 N N . THR A 1 92 ? -10.214 5.359 7.188 1.00 86.12 92 THR A N 1
ATOM 735 C CA . THR A 1 92 ? -9.814 4.332 8.163 1.00 86.12 92 THR A CA 1
ATOM 736 C C . THR A 1 92 ? -9.585 4.907 9.559 1.00 86.12 92 THR A C 1
ATOM 738 O O . THR A 1 92 ? -9.750 4.165 10.524 1.00 86.12 92 THR A O 1
ATOM 741 N N . GLU A 1 93 ? -9.269 6.205 9.662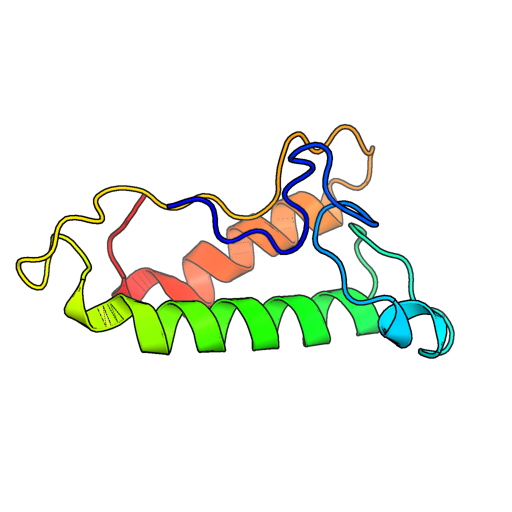 1.00 86.06 93 GLU A N 1
ATOM 742 C CA . GLU A 1 93 ? -8.935 6.918 10.908 1.00 86.06 93 GLU A CA 1
ATOM 743 C C . GLU A 1 93 ? -7.839 6.231 11.745 1.00 86.06 93 GLU A C 1
ATOM 745 O O . GLU A 1 93 ? -7.737 6.447 12.953 1.00 86.06 93 GLU A O 1
ATOM 750 N N . ILE A 1 94 ? -7.012 5.395 11.109 1.00 83.12 94 ILE A N 1
ATOM 751 C CA . ILE A 1 94 ? -5.816 4.828 11.731 1.00 83.12 94 ILE A CA 1
ATOM 752 C C . ILE A 1 94 ? -4.606 5.698 11.373 1.00 83.12 94 ILE A C 1
ATOM 754 O O . ILE A 1 94 ? -4.477 6.088 10.209 1.00 83.12 94 ILE A O 1
ATOM 758 N N . PRO A 1 95 ? -3.732 6.007 12.345 1.00 73.69 95 PRO A N 1
ATOM 759 C CA . PRO A 1 95 ? -2.426 6.591 12.074 1.00 73.69 95 PRO A CA 1
ATOM 760 C C . PRO A 1 95 ? -1.514 5.648 11.284 1.00 73.69 95 PRO A C 1
ATOM 762 O O . PRO A 1 95 ? -1.635 4.402 11.452 1.00 73.69 95 PRO A O 1
#

Foldseek 3Di:
DEQECQCQPVDVVSNDDPCLVVDPPDDELAPDPSNLVVLLVSVVVVCVVCLCQQVVNVHDNQAYHYHDPDPDPHVVSVVVVVVSCVPPVVVSVHD

Secondary structure (DSSP, 8-state):
-EEES---TT-GGGG--GGGGGSTT--TTSS-HHHHHHHHHHHHHHHHHHGGGBGGGTSSB---EESSS---S-HHHHHHHHHHHHHHSGGG---

Organism: NCBI:txid392032